Protein AF-A0A6H5HCY7-F1 (afdb_monomer)

Mean predicted aligned error: 10.31 Å

Radius of gyration: 19.43 Å; Cα contacts (8 Å, |Δi|>4): 44; chains: 1; bounding box: 45×58×36 Å

Nearest PDB structures (foldseek):
  1mqs-assembly1_A  TM=3.869E-01  e=3.895E+00  Saccharomyces cerevisiae
  2atc-assembly1_A  TM=3.223E-01  e=6.320E+00  Escherichia coli
  4ewl-assembly2_B  TM=2.516E-01  e=9.571E+00  Mycobacterium tuberculosis

InterPro domains:
  IPR007209 RNase L inhibitor RLI-like, possible metal-binding domain [PF04068] (23-56)
  IPR022968 16S/18S rRNA aminocarboxypropyltransferase Tsr3 [PTHR20426] (9-79)

Secondary structure (DSSP, 8-state):
-----------------PPPSS--EEE--S-S-TTT-HHHHHHHTTSSEEEPTT---SS----TT-SS---GGGHHHH-

Organism: NCBI:txid355587

Structure (mmCIF, N/CA/C/O backbone):
data_AF-A0A6H5HCY7-F1
#
_entry.id   AF-A0A6H5HCY7-F1
#
loop_
_atom_site.group_PDB
_atom_site.id
_atom_site.type_symbol
_atom_site.label_atom_id
_atom_site.label_alt_id
_atom_site.label_comp_id
_atom_site.label_asym_id
_atom_site.la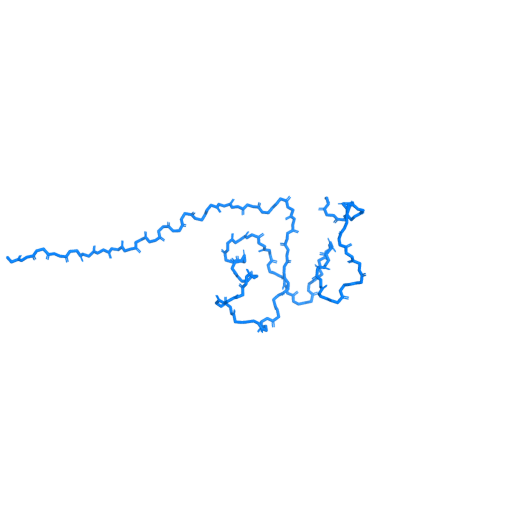bel_entity_id
_atom_site.label_seq_id
_atom_site.pdbx_PDB_ins_code
_atom_site.Cartn_x
_atom_site.Cartn_y
_atom_site.Cartn_z
_atom_site.occupancy
_atom_site.B_iso_or_equiv
_atom_site.auth_seq_id
_atom_site.auth_comp_id
_atom_site.auth_asym_id
_atom_site.auth_atom_id
_atom_site.pdbx_PDB_model_num
ATOM 1 N N . MET A 1 1 ? 25.648 47.931 22.309 1.00 42.81 1 MET A N 1
ATOM 2 C CA . MET A 1 1 ? 25.684 47.460 20.908 1.00 42.81 1 MET A CA 1
ATOM 3 C C . MET 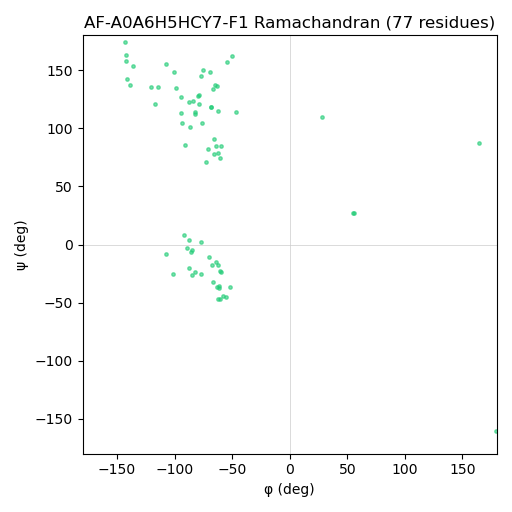A 1 1 ? 24.600 46.410 20.741 1.00 42.81 1 MET A C 1
ATOM 5 O O . MET A 1 1 ? 24.229 45.788 21.725 1.00 42.81 1 MET A O 1
ATOM 9 N N . SER A 1 2 ? 24.048 46.362 19.538 1.00 42.03 2 SER A N 1
ATOM 10 C CA . SER A 1 2 ? 22.732 45.877 19.121 1.00 42.03 2 SER A CA 1
ATOM 11 C C . SER A 1 2 ? 22.313 44.447 19.489 1.00 42.03 2 SER A C 1
ATOM 13 O O . SER A 1 2 ? 23.141 43.566 19.690 1.00 42.03 2 SER A O 1
ATOM 15 N N . LEU A 1 3 ? 20.983 44.285 19.504 1.00 47.25 3 LEU A N 1
ATOM 16 C CA . LEU A 1 3 ? 20.183 43.057 19.506 1.00 47.25 3 LEU A CA 1
ATOM 17 C C . LEU A 1 3 ? 20.594 42.051 18.413 1.00 47.25 3 LEU A C 1
ATOM 19 O O . LEU A 1 3 ? 21.113 42.457 17.373 1.00 47.25 3 LEU A O 1
ATOM 23 N N . GLY A 1 4 ? 20.178 40.789 18.574 1.00 39.53 4 GLY A N 1
ATOM 24 C CA . GLY A 1 4 ? 19.798 39.982 17.408 1.00 39.53 4 GLY A CA 1
ATOM 25 C C . GLY A 1 4 ? 19.704 38.474 17.633 1.00 39.53 4 GLY A C 1
ATOM 26 O O . GLY A 1 4 ? 20.678 37.771 17.401 1.00 39.53 4 GLY A O 1
ATOM 27 N N . GLU A 1 5 ? 18.525 38.017 18.064 1.00 43.72 5 GLU A N 1
ATOM 28 C CA . GLU A 1 5 ? 17.881 36.711 17.842 1.00 43.72 5 GLU A CA 1
ATOM 29 C C . GLU A 1 5 ? 18.742 35.456 17.592 1.00 43.72 5 GLU A C 1
ATOM 31 O O . GLU A 1 5 ? 19.196 35.181 16.484 1.00 43.72 5 GLU A O 1
ATOM 36 N N . SER A 1 6 ? 18.758 34.558 18.580 1.00 44.09 6 SER A N 1
ATOM 37 C CA . SER A 1 6 ? 18.743 33.119 18.293 1.00 44.09 6 SER A CA 1
ATOM 38 C C . SER A 1 6 ? 17.283 32.693 18.151 1.00 44.09 6 SER A C 1
ATOM 40 O O . SER A 1 6 ? 16.584 32.555 19.152 1.00 44.09 6 SER A O 1
ATOM 42 N N . ARG A 1 7 ? 16.805 32.541 16.912 1.00 50.28 7 ARG A N 1
ATOM 43 C CA . ARG A 1 7 ? 15.547 31.846 16.613 1.00 50.28 7 ARG A CA 1
ATOM 44 C C . ARG A 1 7 ? 15.830 30.344 16.576 1.00 50.28 7 ARG A C 1
ATOM 46 O O . ARG A 1 7 ? 16.520 29.905 15.658 1.00 50.28 7 ARG A O 1
ATOM 53 N N . PRO A 1 8 ? 15.327 29.535 17.517 1.00 47.09 8 PRO A N 1
ATOM 54 C CA . PRO A 1 8 ? 15.004 28.170 17.176 1.00 47.09 8 PRO A CA 1
ATOM 55 C C . PRO A 1 8 ? 13.699 28.246 16.381 1.00 47.09 8 PRO A C 1
ATOM 57 O O . PRO A 1 8 ? 12.638 28.507 16.947 1.00 47.09 8 PRO A O 1
ATOM 60 N N . ASP A 1 9 ? 13.786 28.087 15.062 1.00 45.47 9 ASP A N 1
ATOM 61 C CA . ASP A 1 9 ? 12.633 27.687 14.259 1.00 45.47 9 ASP A CA 1
ATOM 62 C C . ASP A 1 9 ? 12.273 26.253 14.688 1.00 45.47 9 ASP A C 1
ATOM 64 O O . ASP A 1 9 ? 12.661 25.263 14.070 1.00 45.47 9 ASP A O 1
ATOM 68 N N . ASP A 1 10 ? 11.599 26.153 15.834 1.00 46.06 10 ASP A N 1
ATOM 69 C CA . ASP A 1 10 ? 10.840 24.981 16.236 1.00 46.06 10 ASP A CA 1
ATOM 70 C C . ASP A 1 10 ? 9.612 24.957 15.319 1.00 46.06 10 ASP A C 1
ATOM 72 O O . ASP A 1 10 ? 8.542 25.475 15.642 1.00 46.06 10 ASP A O 1
ATOM 76 N N . GLU A 1 11 ? 9.796 24.427 14.104 1.00 49.28 11 GLU A N 1
ATOM 77 C CA . GLU A 1 11 ? 8.695 23.857 13.331 1.00 49.28 11 GLU A CA 1
ATOM 78 C C . GLU A 1 11 ? 8.164 22.671 14.147 1.00 49.28 11 GLU A C 1
ATOM 80 O O . GLU A 1 11 ? 8.482 21.504 13.901 1.00 49.28 11 GLU A O 1
ATOM 85 N N . SER A 1 12 ? 7.366 22.991 15.168 1.00 49.56 12 SER A N 1
ATOM 86 C CA . SER A 1 12 ? 6.355 22.104 15.715 1.00 49.56 12 SER A CA 1
ATOM 87 C C . SER A 1 12 ? 5.404 21.803 14.564 1.00 49.56 12 SER A C 1
ATOM 89 O O . SER A 1 12 ? 4.415 22.495 14.332 1.00 49.56 12 SER A O 1
ATOM 91 N N . ASP A 1 13 ? 5.776 20.804 13.767 1.00 51.12 13 ASP A N 1
ATOM 92 C CA . ASP A 1 13 ? 4.888 20.109 12.852 1.00 51.12 13 ASP A CA 1
ATOM 93 C C . ASP A 1 13 ? 3.854 19.435 13.762 1.00 51.12 13 ASP A C 1
ATOM 95 O O . ASP A 1 13 ? 4.027 18.301 14.222 1.00 51.12 13 ASP A O 1
ATOM 99 N N . ASP A 1 14 ? 2.822 20.201 14.125 1.00 51.56 14 ASP A N 1
ATOM 100 C CA . ASP A 1 14 ? 1.575 19.728 14.706 1.00 51.56 14 ASP A CA 1
ATOM 101 C C . ASP A 1 14 ? 0.939 18.783 13.681 1.00 51.56 14 ASP A C 1
ATOM 103 O O . ASP A 1 14 ? -0.006 19.112 12.958 1.00 51.56 14 ASP A O 1
ATOM 107 N N . VAL A 1 15 ? 1.515 17.583 13.573 1.00 57.78 15 VAL A N 1
ATOM 108 C CA . VAL A 1 15 ? 1.051 16.507 12.717 1.00 57.78 15 VAL A CA 1
ATOM 109 C C . VAL A 1 15 ? -0.293 16.069 13.263 1.00 57.78 15 VAL A C 1
ATOM 111 O O . VAL A 1 15 ? -0.400 15.209 14.140 1.00 57.78 15 VAL A O 1
ATOM 114 N N . VAL A 1 16 ? -1.350 16.689 12.744 1.00 57.66 16 VAL A N 1
ATOM 115 C CA . VAL A 1 16 ? -2.727 16.254 12.943 1.00 57.66 16 VAL A CA 1
ATOM 116 C C . VAL A 1 16 ? -2.731 14.748 12.703 1.00 57.66 16 VAL A C 1
ATOM 118 O O . VAL A 1 16 ? -2.399 14.289 11.607 1.00 57.66 16 VAL A O 1
ATOM 121 N N . SER A 1 17 ? -3.011 13.967 13.751 1.00 63.53 17 SER A N 1
ATOM 122 C CA . SER A 1 17 ? -2.975 12.503 13.702 1.00 63.53 17 SER A CA 1
ATOM 123 C C . SER A 1 17 ? -4.180 12.001 12.910 1.00 63.53 17 SER A C 1
ATOM 125 O O . SER A 1 17 ? -5.152 11.478 13.454 1.00 63.53 17 SER A O 1
ATOM 127 N N . VAL A 1 18 ? -4.150 12.227 11.601 1.00 72.56 18 VAL A N 1
ATOM 128 C CA . VAL A 1 18 ? -5.135 11.706 10.670 1.00 72.56 18 VAL A CA 1
ATOM 129 C C . VAL A 1 18 ? -4.918 10.198 10.640 1.00 72.56 18 VAL A C 1
ATOM 131 O O . VAL A 1 18 ? -3.838 9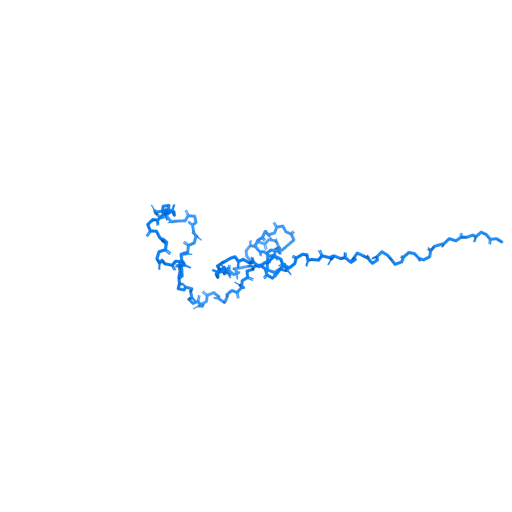.714 10.309 1.00 72.56 18 VAL A O 1
ATOM 134 N N . LYS A 1 19 ? -5.935 9.444 11.050 1.00 76.81 19 LYS A N 1
ATOM 135 C CA . LYS A 1 19 ? -5.951 7.987 10.922 1.00 76.81 19 LYS A CA 1
ATOM 136 C C . LYS A 1 19 ? -6.754 7.630 9.685 1.00 76.81 19 LYS A C 1
ATOM 138 O O . LYS A 1 19 ? -7.833 8.177 9.470 1.00 76.81 19 LYS A O 1
ATOM 143 N N . ALA A 1 20 ? -6.230 6.712 8.879 1.00 83.56 20 ALA A N 1
ATOM 144 C CA . ALA A 1 20 ? -7.000 6.159 7.778 1.00 83.56 20 ALA A CA 1
ATOM 145 C C . ALA A 1 20 ? -8.224 5.403 8.341 1.00 83.56 20 ALA A C 1
ATOM 147 O O . ALA A 1 20 ? -8.071 4.664 9.317 1.00 83.56 20 ALA A O 1
ATOM 148 N N . PRO A 1 21 ? -9.424 5.570 7.754 1.00 87.12 21 PRO A N 1
ATOM 149 C CA . PRO A 1 21 ? -10.645 4.920 8.239 1.00 87.12 21 PRO A CA 1
ATOM 150 C C . PRO A 1 21 ? -10.670 3.402 7.997 1.00 87.12 21 PRO A C 1
ATOM 152 O O . PRO A 1 21 ? -11.519 2.714 8.547 1.00 87.12 21 PRO A O 1
ATOM 155 N N . PHE A 1 22 ? -9.737 2.879 7.200 1.00 88.56 22 PHE A N 1
ATOM 156 C CA . PHE A 1 22 ? -9.559 1.457 6.913 1.00 88.56 22 PHE A CA 1
ATOM 157 C C . PHE A 1 22 ? -8.061 1.118 6.829 1.00 88.56 22 PHE A C 1
ATOM 159 O O . PHE A 1 22 ? -7.229 2.025 6.698 1.00 88.56 22 PHE A O 1
ATOM 166 N N . PRO A 1 23 ? -7.670 -0.168 6.909 1.00 89.94 23 PRO A N 1
ATOM 167 C CA . PRO A 1 23 ? -6.274 -0.567 6.780 1.00 89.94 23 PRO A CA 1
ATOM 168 C C . PRO A 1 23 ? -5.719 -0.213 5.397 1.00 89.94 23 PRO A C 1
ATOM 170 O O . PRO A 1 23 ? -6.119 -0.785 4.387 1.00 89.94 23 PRO A O 1
ATOM 173 N N . VAL A 1 24 ? -4.744 0.695 5.352 1.00 93.38 24 VAL A N 1
ATOM 174 C CA . VAL A 1 24 ? -4.037 1.052 4.116 1.00 93.38 24 VAL A CA 1
ATOM 175 C C . VAL A 1 24 ? -2.583 0.629 4.214 1.00 93.38 24 VAL A C 1
ATOM 177 O O . VAL A 1 24 ? -1.913 0.844 5.231 1.00 93.38 24 VAL A O 1
ATOM 180 N N . ALA A 1 25 ? -2.084 0.024 3.143 1.00 94.50 25 ALA A N 1
ATOM 181 C CA . ALA A 1 25 ? -0.722 -0.459 3.080 1.00 94.50 25 ALA A CA 1
ATOM 182 C C . ALA A 1 25 ? -0.096 -0.246 1.696 1.00 94.50 25 ALA A C 1
ATOM 184 O O . ALA A 1 25 ? -0.792 -0.090 0.697 1.00 94.50 25 ALA A O 1
ATOM 185 N N . MET A 1 26 ? 1.233 -0.230 1.653 1.00 94.81 26 MET A N 1
ATOM 186 C CA . MET A 1 26 ? 2.031 0.028 0.454 1.00 94.81 26 MET A CA 1
ATOM 187 C C . MET A 1 26 ? 3.220 -0.927 0.406 1.00 94.81 26 MET A C 1
ATOM 189 O O . MET A 1 26 ? 3.912 -1.096 1.408 1.00 94.81 26 MET A O 1
ATOM 193 N N . TRP A 1 27 ? 3.521 -1.479 -0.768 1.00 93.50 27 TRP A N 1
ATOM 194 C CA . TRP A 1 27 ? 4.816 -2.110 -1.026 1.00 93.50 27 TRP A CA 1
ATOM 195 C C . TRP A 1 27 ? 5.809 -1.063 -1.521 1.00 93.50 27 TRP A C 1
ATOM 197 O O . TRP A 1 27 ? 5.574 -0.403 -2.532 1.00 93.50 27 TRP A O 1
ATOM 207 N N . ASP A 1 28 ? 6.927 -0.920 -0.813 1.00 90.19 28 ASP A N 1
ATOM 208 C CA . ASP A 1 28 ? 8.004 -0.024 -1.223 1.00 90.19 28 ASP A CA 1
ATOM 209 C C . ASP A 1 28 ? 9.058 -0.782 -2.040 1.00 90.19 28 ASP A C 1
ATOM 211 O O . ASP A 1 28 ? 9.872 -1.535 -1.499 1.00 90.19 28 ASP A O 1
ATOM 215 N N . PHE A 1 29 ? 9.042 -0.564 -3.356 1.00 88.56 29 PHE A N 1
ATOM 216 C CA . PHE A 1 29 ? 10.038 -1.100 -4.288 1.00 88.56 29 PHE A CA 1
ATOM 217 C C . PHE A 1 29 ? 11.295 -0.225 -4.392 1.00 88.56 29 PHE A C 1
ATOM 219 O O . PHE A 1 29 ? 12.241 -0.611 -5.068 1.00 88.56 29 PHE A O 1
ATOM 226 N N . LYS A 1 30 ? 11.334 0.949 -3.743 1.00 87.25 30 LYS A N 1
ATOM 227 C CA . LYS A 1 30 ? 12.451 1.912 -3.804 1.00 87.25 30 LYS A CA 1
ATOM 228 C C . LYS A 1 30 ? 12.827 2.364 -5.223 1.00 87.25 30 LYS A C 1
ATOM 230 O O . LYS A 1 30 ? 13.962 2.750 -5.473 1.00 87.25 30 LYS A O 1
ATOM 235 N N . HIS A 1 31 ? 11.869 2.343 -6.147 1.00 88.62 31 HIS A N 1
ATOM 236 C CA . HIS A 1 31 ? 12.052 2.826 -7.521 1.00 88.62 31 HIS A CA 1
ATOM 237 C C . HIS A 1 31 ? 11.735 4.328 -7.679 1.00 88.62 31 HIS A C 1
ATOM 239 O O . HIS A 1 31 ? 11.871 4.869 -8.772 1.00 88.62 31 HIS A O 1
ATOM 245 N N . CYS A 1 32 ? 11.286 5.004 -6.612 1.00 88.69 32 CYS A N 1
ATOM 246 C CA . CYS A 1 32 ? 10.999 6.441 -6.602 1.00 88.69 32 CYS A CA 1
ATOM 247 C C . CYS A 1 32 ? 12.055 7.223 -5.808 1.00 88.69 32 CYS A C 1
ATOM 249 O O . CYS A 1 32 ? 12.658 6.700 -4.871 1.00 88.69 32 CYS A O 1
ATOM 251 N N . ASP A 1 33 ? 12.213 8.511 -6.124 1.00 91.56 33 ASP A N 1
ATOM 252 C CA . ASP A 1 33 ? 12.927 9.449 -5.254 1.00 91.56 33 ASP A CA 1
ATOM 253 C C . ASP A 1 33 ? 12.110 9.672 -3.963 1.00 91.56 33 ASP A C 1
ATOM 255 O O . ASP A 1 33 ? 10.994 10.204 -4.032 1.00 91.56 33 ASP A O 1
ATOM 259 N N . PRO A 1 34 ? 12.636 9.326 -2.772 1.00 88.94 34 PRO A N 1
ATOM 260 C CA . PRO A 1 34 ? 11.901 9.433 -1.515 1.00 88.94 34 PRO A CA 1
ATOM 261 C C . PRO A 1 34 ? 11.455 10.864 -1.182 1.00 88.94 34 PRO A C 1
ATOM 263 O O . PRO A 1 34 ? 10.499 11.030 -0.420 1.00 88.94 34 PRO A O 1
ATOM 266 N N . LYS A 1 35 ? 12.098 11.904 -1.729 1.00 89.69 35 LYS A N 1
ATOM 267 C CA . LYS A 1 35 ? 11.703 13.303 -1.493 1.00 89.69 35 LYS A CA 1
ATOM 268 C C . LYS A 1 35 ? 10.467 13.717 -2.293 1.00 89.69 35 LYS A C 1
ATOM 270 O O . LYS A 1 35 ? 9.746 14.607 -1.858 1.00 89.69 35 LYS A O 1
ATOM 275 N N . ARG A 1 36 ? 10.197 13.057 -3.423 1.00 93.38 36 ARG A N 1
ATOM 276 C CA . ARG A 1 36 ? 9.075 13.373 -4.333 1.00 93.38 36 ARG A CA 1
ATOM 277 C C . ARG A 1 36 ? 7.945 12.342 -4.288 1.00 93.38 36 ARG A C 1
ATOM 279 O O . ARG A 1 36 ? 6.889 12.545 -4.875 1.00 93.38 36 ARG A O 1
ATOM 286 N N . CYS A 1 37 ? 8.161 11.232 -3.592 1.00 92.88 37 CYS A N 1
ATOM 287 C CA . CYS A 1 37 ? 7.244 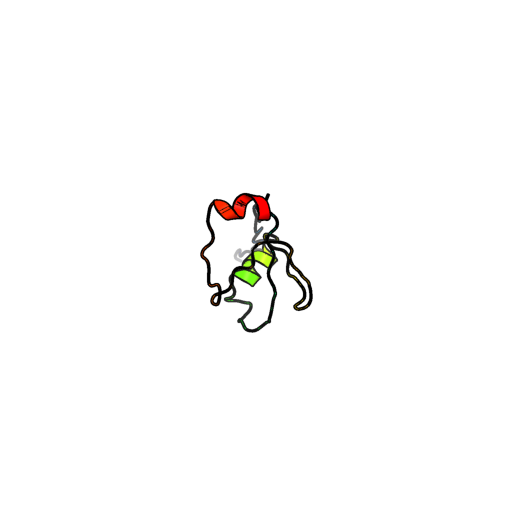10.103 -3.548 1.00 92.88 37 CYS A CA 1
ATOM 288 C C . CYS A 1 37 ? 6.116 10.335 -2.527 1.00 92.88 37 CYS A C 1
ATOM 290 O O . CYS A 1 37 ? 6.353 10.373 -1.317 1.00 92.88 37 CYS A O 1
ATOM 292 N N . THR A 1 38 ? 4.874 10.448 -3.003 1.00 92.44 38 THR A N 1
ATOM 293 C CA . THR A 1 38 ? 3.682 10.637 -2.152 1.00 92.44 38 THR A CA 1
ATOM 294 C C . THR A 1 38 ? 3.463 9.469 -1.193 1.00 92.44 38 THR A C 1
ATOM 296 O O . THR A 1 38 ? 3.129 9.693 -0.033 1.00 92.44 38 THR A O 1
ATOM 299 N N . GLY A 1 39 ? 3.755 8.235 -1.617 1.00 92.62 39 GLY A N 1
ATOM 300 C CA . GLY A 1 39 ? 3.726 7.061 -0.740 1.00 92.62 39 GLY A CA 1
ATOM 301 C C . GLY A 1 39 ? 4.668 7.200 0.462 1.00 92.62 39 GLY A C 1
ATOM 302 O O . GLY A 1 39 ? 4.266 6.980 1.602 1.00 92.62 39 GLY A O 1
ATOM 303 N N . LYS A 1 40 ? 5.900 7.683 0.246 1.00 92.56 40 LYS A N 1
ATOM 304 C CA . LYS A 1 40 ? 6.842 7.968 1.342 1.00 92.56 40 LYS A CA 1
ATOM 305 C C . LYS A 1 40 ? 6.392 9.113 2.239 1.00 92.56 40 LYS A C 1
ATOM 307 O O . LYS A 1 40 ? 6.657 9.077 3.436 1.00 92.56 40 LYS A O 1
ATOM 312 N N . LYS A 1 41 ? 5.692 10.110 1.694 1.00 91.75 41 LYS A N 1
ATOM 313 C CA . LYS A 1 41 ? 5.073 11.165 2.506 1.00 91.75 41 LYS A CA 1
ATOM 314 C C . LYS A 1 41 ? 4.011 10.580 3.447 1.00 91.75 41 LYS A C 1
ATOM 316 O O . LYS A 1 41 ? 4.060 10.851 4.641 1.00 91.75 41 LYS A O 1
ATOM 321 N N . LEU A 1 42 ? 3.124 9.723 2.939 1.00 91.94 42 LEU A N 1
ATOM 322 C CA . LEU A 1 42 ? 2.089 9.058 3.741 1.00 91.94 42 LEU A CA 1
ATOM 323 C C . LEU A 1 42 ? 2.673 8.137 4.827 1.00 91.94 42 LEU A C 1
ATOM 325 O O . LEU A 1 42 ? 2.139 8.088 5.934 1.00 91.94 42 LEU A O 1
ATOM 329 N N . GLU A 1 43 ? 3.779 7.441 4.540 1.00 91.06 43 GLU A N 1
ATOM 330 C CA . GLU A 1 43 ? 4.508 6.635 5.533 1.00 91.06 43 GLU A CA 1
ATOM 331 C C . GLU A 1 43 ? 5.029 7.503 6.692 1.00 91.06 43 GLU A C 1
ATOM 333 O O . GLU A 1 43 ? 4.817 7.157 7.854 1.00 91.06 43 GLU A O 1
ATOM 338 N N . ARG A 1 44 ? 5.654 8.657 6.401 1.00 90.31 44 ARG A N 1
ATOM 339 C CA . ARG A 1 44 ? 6.138 9.592 7.441 1.00 90.31 44 ARG A CA 1
ATOM 340 C C . ARG A 1 44 ? 5.003 10.123 8.312 1.00 90.31 44 ARG A C 1
ATOM 342 O O . ARG A 1 44 ? 5.169 10.239 9.520 1.00 90.31 44 ARG A O 1
ATOM 349 N N . MET A 1 4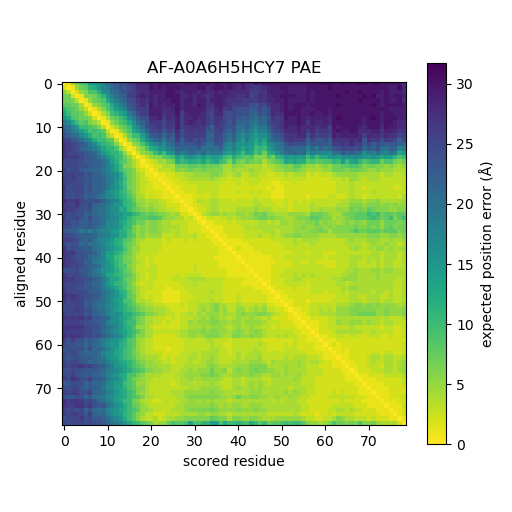5 ? 3.845 10.375 7.704 1.00 89.88 45 MET A N 1
ATOM 350 C CA . MET A 1 45 ? 2.631 10.820 8.397 1.00 89.88 45 MET A CA 1
ATOM 351 C C . MET A 1 45 ? 1.903 9.683 9.139 1.00 89.88 45 MET A C 1
ATOM 353 O O . MET A 1 45 ? 0.843 9.916 9.709 1.00 89.88 45 MET A O 1
ATOM 357 N N . LYS A 1 46 ? 2.436 8.449 9.135 1.00 87.56 46 LYS A N 1
ATOM 358 C CA . LYS A 1 46 ? 1.825 7.252 9.751 1.00 87.56 46 LYS A CA 1
ATOM 359 C C . LYS A 1 46 ? 0.398 6.955 9.259 1.00 87.56 46 LYS A C 1
ATOM 361 O O . LYS A 1 46 ? -0.378 6.307 9.959 1.00 87.56 46 LYS A O 1
ATOM 366 N N . LEU A 1 47 ? 0.072 7.382 8.038 1.00 90.62 47 LEU A N 1
ATOM 367 C CA . LEU A 1 47 ? -1.233 7.166 7.405 1.00 90.62 47 LEU A CA 1
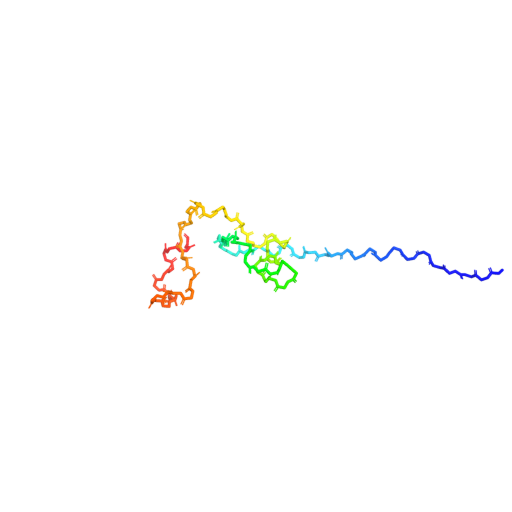ATOM 368 C C . LEU A 1 47 ? -1.366 5.785 6.759 1.00 90.62 47 LEU A C 1
ATOM 370 O O . LEU A 1 47 ? -2.475 5.292 6.570 1.00 90.62 47 LEU A O 1
ATOM 374 N N . ILE A 1 48 ? -0.237 5.167 6.409 1.00 92.50 48 ILE A N 1
ATOM 375 C CA . ILE A 1 48 ? -0.178 3.870 5.733 1.00 92.50 48 ILE A CA 1
ATOM 376 C C . ILE A 1 48 ? 0.894 2.983 6.361 1.00 92.50 48 ILE A C 1
ATOM 378 O O . ILE A 1 48 ? 1.891 3.468 6.899 1.00 92.50 48 ILE A O 1
ATOM 382 N N . ARG A 1 49 ? 0.715 1.666 6.252 1.00 91.94 49 ARG A N 1
ATOM 383 C CA . ARG A 1 49 ? 1.716 0.679 6.668 1.00 91.94 49 ARG A CA 1
ATOM 384 C C . ARG A 1 49 ? 2.587 0.261 5.484 1.00 91.94 49 ARG A C 1
ATOM 386 O O . ARG A 1 49 ? 2.075 -0.226 4.479 1.00 91.94 49 ARG A O 1
ATOM 393 N N . THR A 1 50 ? 3.903 0.355 5.621 1.00 93.12 50 THR A N 1
ATOM 394 C CA . THR A 1 50 ? 4.819 -0.193 4.613 1.00 93.12 50 THR A CA 1
ATOM 395 C C . THR A 1 50 ? 4.969 -1.701 4.783 1.00 93.12 50 THR A C 1
ATOM 397 O O . THR A 1 50 ? 5.256 -2.198 5.873 1.00 93.12 50 THR A O 1
ATOM 400 N N . LEU A 1 51 ? 4.763 -2.436 3.696 1.00 93.81 51 LEU A N 1
ATOM 401 C CA . LEU A 1 51 ? 4.874 -3.886 3.619 1.00 93.81 51 LEU A CA 1
ATOM 402 C C . LEU A 1 51 ? 6.206 -4.282 2.990 1.00 93.81 51 LEU A C 1
ATOM 404 O O . LEU A 1 51 ? 6.723 -3.617 2.089 1.00 93.81 51 LEU A O 1
ATOM 408 N N . LYS A 1 52 ? 6.740 -5.428 3.417 1.00 91.44 52 LYS A N 1
ATOM 409 C CA . LYS A 1 52 ? 7.848 -6.078 2.702 1.00 91.44 52 LYS A CA 1
ATOM 410 C C . LYS A 1 52 ? 7.334 -6.609 1.360 1.00 91.44 52 LYS A C 1
ATOM 412 O O . LYS A 1 52 ? 6.207 -7.080 1.290 1.00 91.44 52 LYS A O 1
ATOM 417 N N . ILE A 1 53 ? 8.171 -6.639 0.320 1.00 89.75 53 ILE A N 1
ATOM 418 C CA . ILE A 1 53 ? 7.783 -7.075 -1.044 1.00 89.75 53 ILE A CA 1
ATOM 419 C C . ILE A 1 53 ? 7.087 -8.451 -1.064 1.00 89.75 53 ILE A C 1
ATOM 421 O O . ILE A 1 53 ? 6.149 -8.665 -1.819 1.00 89.75 53 ILE A O 1
ATOM 425 N N . LYS A 1 54 ? 7.509 -9.388 -0.206 1.00 91.31 54 LYS A N 1
ATOM 426 C CA . LYS A 1 54 ? 6.927 -10.742 -0.123 1.00 91.31 54 LYS A CA 1
ATOM 427 C C . LYS A 1 54 ? 5.697 -10.845 0.788 1.00 91.31 54 LYS A C 1
ATOM 429 O O . LYS A 1 54 ? 5.104 -11.914 0.899 1.00 91.31 54 LYS A O 1
ATOM 434 N N . GLN A 1 55 ? 5.350 -9.776 1.498 1.00 94.12 55 GLN A N 1
ATOM 435 C CA . GLN A 1 55 ? 4.240 -9.773 2.438 1.00 94.12 55 GLN A CA 1
ATOM 436 C C . GLN A 1 55 ? 2.924 -9.641 1.676 1.00 94.12 55 GLN A C 1
ATOM 438 O O . GLN A 1 55 ? 2.760 -8.738 0.858 1.00 94.12 55 GLN A O 1
ATOM 443 N N . LYS A 1 56 ? 1.984 -10.540 1.968 1.00 92.12 56 LYS A N 1
ATOM 444 C CA . LYS A 1 56 ? 0.636 -10.490 1.405 1.00 92.12 56 LYS A CA 1
ATOM 445 C C . LYS A 1 56 ? -0.193 -9.418 2.110 1.00 92.12 56 LYS A C 1
ATOM 447 O O . LYS A 1 56 ? -0.066 -9.221 3.320 1.00 92.12 56 LYS A O 1
ATOM 452 N N . PHE A 1 57 ? -1.063 -8.774 1.345 1.00 93.31 57 PHE A N 1
ATOM 453 C CA . PHE A 1 57 ? -2.119 -7.906 1.844 1.00 93.31 57 PHE A CA 1
ATOM 454 C C . PHE A 1 57 ? -3.451 -8.527 1.430 1.00 93.31 57 PHE A C 1
ATOM 456 O O . PHE A 1 57 ? -3.666 -8.776 0.246 1.00 93.31 57 PHE A O 1
ATOM 463 N N . HIS A 1 58 ? -4.299 -8.840 2.406 1.00 90.69 58 HIS A N 1
ATOM 464 C CA . HIS A 1 58 ? -5.612 -9.433 2.165 1.00 90.69 58 HIS A CA 1
ATOM 465 C C . HIS A 1 58 ? -6.617 -8.291 2.021 1.00 90.69 58 HIS A C 1
ATOM 467 O O . HIS A 1 58 ? -7.181 -7.837 3.007 1.00 90.69 58 HIS A O 1
ATOM 473 N N . GLY A 1 59 ? -6.735 -7.769 0.805 1.00 92.88 59 GLY A N 1
ATOM 474 C CA . GLY A 1 59 ? -7.597 -6.641 0.479 1.00 92.88 59 GLY A CA 1
ATOM 475 C C . GLY A 1 59 ? -7.477 -6.293 -1.001 1.00 92.88 59 GLY A C 1
ATOM 476 O O . GLY A 1 59 ? -7.001 -7.098 -1.805 1.00 92.88 59 GLY A O 1
ATOM 477 N N . ILE A 1 60 ? -7.863 -5.075 -1.362 1.00 94.00 60 ILE A N 1
ATOM 478 C CA . ILE A 1 60 ? -7.794 -4.604 -2.747 1.00 94.00 60 ILE A CA 1
ATOM 479 C C . ILE A 1 60 ? -6.385 -4.086 -3.049 1.00 94.00 60 ILE A C 1
ATOM 481 O O . ILE A 1 60 ? -5.888 -3.172 -2.390 1.00 94.00 60 ILE A O 1
ATOM 485 N N . ALA A 1 61 ? -5.742 -4.645 -4.074 1.00 94.25 61 ALA A N 1
ATOM 486 C CA . ALA A 1 61 ? -4.457 -4.165 -4.567 1.00 94.25 61 ALA A CA 1
ATOM 487 C C . ALA A 1 61 ? -4.664 -3.197 -5.737 1.00 94.25 61 ALA A C 1
ATOM 489 O O . ALA A 1 61 ? -5.087 -3.594 -6.823 1.00 94.25 61 ALA A O 1
ATOM 490 N N . LEU A 1 62 ? -4.327 -1.925 -5.527 1.00 93.44 62 LEU A N 1
ATOM 491 C CA . LEU A 1 62 ? -4.326 -0.931 -6.596 1.00 93.44 62 LEU A CA 1
ATOM 492 C C . LEU A 1 62 ? -3.058 -1.090 -7.438 1.00 93.44 62 LEU A C 1
ATOM 494 O O . LEU A 1 62 ? -1.942 -0.986 -6.931 1.00 93.44 62 LEU A O 1
ATOM 498 N N . THR A 1 63 ? -3.228 -1.341 -8.733 1.00 92.00 63 THR A N 1
ATOM 499 C CA . THR A 1 63 ? -2.128 -1.482 -9.690 1.00 92.00 63 THR A CA 1
ATOM 500 C C . THR A 1 63 ? -2.506 -0.829 -11.017 1.00 92.00 63 THR A C 1
ATOM 502 O O . THR A 1 63 ? -3.654 -0.960 -11.445 1.00 92.00 63 THR A O 1
ATOM 505 N N . PRO A 1 64 ? -1.562 -0.163 -11.710 1.00 92.00 64 PRO A N 1
ATOM 506 C CA . PRO A 1 64 ? -1.808 0.359 -13.055 1.00 92.00 64 PRO A CA 1
ATOM 507 C C . PRO A 1 64 ? -2.128 -0.745 -14.074 1.00 92.00 64 PRO A C 1
ATOM 509 O O . PRO A 1 64 ? -2.667 -0.457 -15.134 1.00 92.00 64 PRO A O 1
ATOM 512 N N . MET A 1 65 ? -1.813 -2.005 -13.760 1.00 94.75 65 MET A N 1
ATOM 513 C CA . MET A 1 65 ? -2.138 -3.170 -14.590 1.00 94.75 65 MET A CA 1
ATOM 514 C C . MET A 1 65 ? -3.491 -3.811 -14.226 1.00 94.75 65 MET A C 1
ATOM 516 O O . MET A 1 65 ? -3.799 -4.909 -14.688 1.00 94.75 65 MET A O 1
ATOM 520 N N . GLY A 1 66 ? -4.277 -3.180 -13.350 1.00 93.88 66 GLY A N 1
ATOM 521 C CA . GLY A 1 66 ? -5.568 -3.695 -12.905 1.00 93.88 66 GLY A CA 1
ATOM 522 C C . GLY A 1 66 ? -6.582 -3.720 -14.046 1.00 93.88 66 GLY A C 1
ATOM 523 O O . GLY A 1 66 ? -6.726 -2.747 -14.776 1.00 93.88 66 GLY A O 1
ATOM 524 N N . GLN A 1 67 ? -7.299 -4.836 -14.193 1.00 95.31 67 GLN A N 1
ATOM 525 C CA . GLN A 1 67 ? -8.305 -5.005 -15.253 1.00 95.31 67 GLN A CA 1
ATOM 526 C C . GLN A 1 67 ? -9.694 -4.494 -14.859 1.00 95.31 67 GLN A C 1
ATOM 528 O O . GLN A 1 67 ? -10.536 -4.261 -15.721 1.00 95.31 67 GLN A O 1
ATOM 533 N N . LYS A 1 68 ? -9.955 -4.364 -13.556 1.00 94.94 68 LYS A N 1
ATOM 534 C CA . LYS A 1 68 ? -11.243 -3.940 -13.006 1.00 94.94 68 LYS A CA 1
ATOM 535 C C . LYS A 1 68 ? -11.042 -2.681 -12.178 1.00 94.94 68 LYS A C 1
ATOM 537 O O . LYS A 1 68 ? -10.097 -2.602 -11.393 1.00 94.94 68 LYS A O 1
ATOM 542 N N . CYS A 1 69 ? -11.928 -1.710 -12.362 1.00 95.31 69 CYS A N 1
ATOM 543 C CA . CYS A 1 69 ? -11.990 -0.532 -11.509 1.00 95.31 69 CYS A CA 1
ATOM 544 C C . CYS A 1 69 ? -12.635 -0.887 -10.168 1.00 95.31 69 CYS A C 1
ATOM 546 O O . CYS A 1 69 ? -13.499 -1.760 -10.108 1.00 95.31 69 CYS A O 1
ATOM 548 N N . VAL A 1 70 ? -12.234 -0.172 -9.117 1.00 94.75 70 VAL A N 1
ATOM 549 C CA . VAL A 1 70 ? -12.870 -0.273 -7.799 1.00 94.75 70 VAL A CA 1
ATOM 550 C C . VAL A 1 70 ? -14.310 0.228 -7.890 1.00 94.75 70 VAL A C 1
ATOM 552 O O . VAL A 1 70 ? -14.579 1.249 -8.527 1.00 94.75 70 VAL A O 1
ATOM 555 N N . SER A 1 71 ? -15.228 -0.483 -7.248 1.00 95.88 71 SER A N 1
ATOM 556 C CA . SER A 1 71 ? -16.656 -0.178 -7.235 1.00 95.88 71 SER A CA 1
ATOM 557 C C . SER A 1 71 ? -17.284 -0.478 -5.871 1.00 95.88 71 SER A C 1
ATOM 559 O O . SER A 1 71 ? -16.658 -1.060 -4.988 1.00 95.88 71 SER A O 1
ATOM 561 N N . GLN A 1 72 ? -18.560 -0.122 -5.701 1.00 95.31 72 GLN A N 1
ATOM 562 C CA . GLN A 1 72 ? -19.314 -0.436 -4.481 1.00 95.31 72 GLN A CA 1
ATOM 563 C C . GLN A 1 72 ? -19.397 -1.952 -4.206 1.00 95.31 72 GLN A C 1
ATOM 565 O O . GLN A 1 72 ? -19.578 -2.342 -3.057 1.00 95.31 72 GLN A O 1
ATOM 570 N N . ALA A 1 73 ? -19.245 -2.798 -5.233 1.00 95.12 73 ALA A N 1
ATOM 571 C CA . ALA A 1 73 ? -19.265 -4.254 -5.091 1.00 95.12 73 ALA A CA 1
ATOM 572 C C . ALA A 1 73 ? -18.058 -4.807 -4.313 1.00 95.12 73 ALA A C 1
ATOM 574 O O . ALA A 1 73 ? -18.116 -5.928 -3.823 1.00 95.12 73 ALA A O 1
ATOM 575 N N . ASP A 1 74 ? -16.981 -4.029 -4.169 1.00 94.31 74 ASP A N 1
ATOM 576 C CA . ASP A 1 74 ? -15.781 -4.447 -3.440 1.00 94.31 74 ASP A CA 1
ATOM 577 C C . ASP A 1 74 ? -15.865 -4.149 -1.931 1.00 94.31 74 ASP A C 1
ATOM 579 O O . ASP A 1 74 ? -14.897 -4.363 -1.20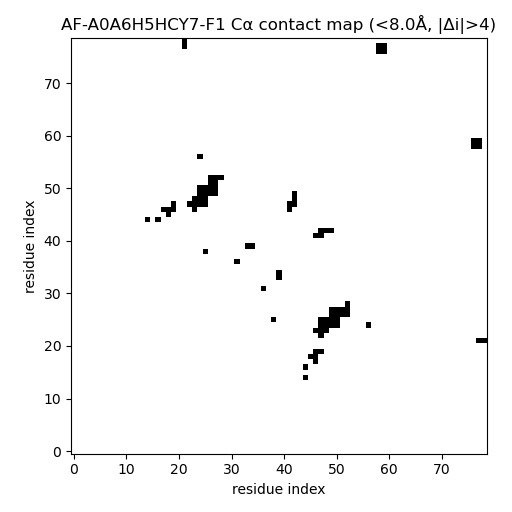0 1.00 94.31 74 ASP A O 1
ATOM 583 N N . ARG A 1 75 ? -17.007 -3.635 -1.451 1.00 92.44 75 ARG A N 1
ATOM 584 C CA . ARG A 1 75 ? -17.199 -3.197 -0.062 1.00 92.44 75 ARG A CA 1
ATOM 585 C C . ARG A 1 75 ? -16.873 -4.295 0.951 1.00 92.44 75 ARG A C 1
ATOM 587 O O . ARG A 1 75 ? -16.113 -4.036 1.878 1.00 92.44 75 ARG A O 1
ATOM 594 N N . ASP A 1 76 ? -17.351 -5.510 0.707 1.00 93.50 76 ASP A N 1
ATOM 595 C CA . ASP A 1 76 ? -17.171 -6.662 1.602 1.00 93.50 76 ASP A CA 1
ATOM 596 C C . ASP A 1 76 ? -15.697 -7.092 1.7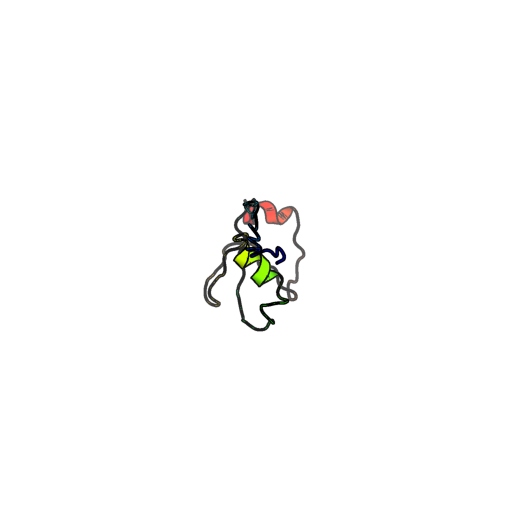51 1.00 93.50 76 ASP A C 1
ATOM 598 O O . ASP A 1 76 ? -15.354 -7.854 2.649 1.00 93.50 76 ASP A O 1
ATOM 602 N N . ILE A 1 77 ? -14.807 -6.629 0.862 1.00 92.12 77 ILE A N 1
ATOM 603 C CA . ILE A 1 77 ? -13.365 -6.921 0.902 1.00 92.12 77 ILE A CA 1
ATOM 604 C C . ILE A 1 77 ? -12.624 -5.938 1.828 1.00 92.12 77 ILE A C 1
ATOM 606 O O . ILE A 1 77 ? -11.532 -6.250 2.305 1.00 92.12 77 ILE A O 1
ATOM 610 N N . VAL A 1 78 ? -13.168 -4.732 2.023 1.00 88.88 78 VAL A N 1
ATOM 611 C CA . VAL A 1 78 ? -12.511 -3.619 2.736 1.00 88.88 78 VAL A CA 1
ATOM 612 C C . VAL A 1 78 ? -13.026 -3.452 4.168 1.00 88.88 78 VAL A 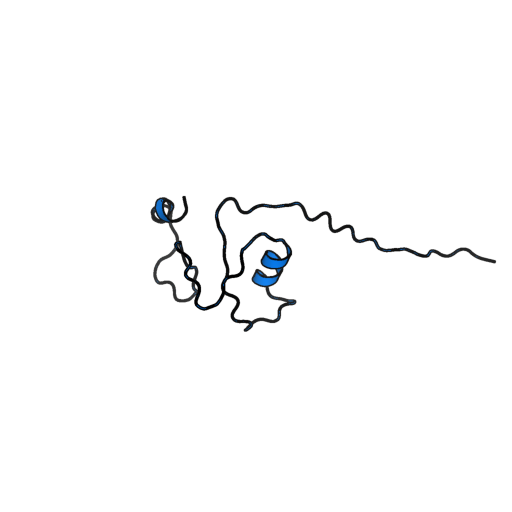C 1
ATOM 614 O O . VAL A 1 78 ? -12.297 -2.894 4.991 1.00 88.88 78 VAL A O 1
ATOM 617 N N . GLU A 1 79 ? -14.260 -3.888 4.437 1.00 84.44 79 GLU A N 1
ATOM 618 C CA . GLU A 1 79 ? -14.945 -3.758 5.736 1.00 84.44 79 GLU A CA 1
ATOM 619 C C . GLU A 1 79 ? -14.328 -4.627 6.850 1.00 84.44 79 GLU A C 1
ATOM 621 O O . GLU A 1 79 ? -13.791 -5.723 6.561 1.00 84.44 79 GLU A O 1
#

pLDDT: mean 82.12, std 18.06, range [39.53, 95.88]

Foldseek 3Di:
DDDDDPDPPPPPVPLPLDEDPFAAEDECPVPDDLVPDVVNVCVVSVRHHYDYPPDDDQADDDDPPDPDDDDPVRVVSTD

Sequence (79 aa):
MSLGESRPDDESDDVVSVKAPFPVAMWDFKHCDPKRCTGKKLERMKLIRTLKIKQKFHGIALTPMGQKCVSQADRDIVE

Solvent-accessible surface area (backbone atoms only — not comparable to full-atom values): 5646 Å² total; per-residue (Å²): 134,82,87,82,81,87,76,79,84,73,78,76,75,78,68,74,83,59,69,58,96,52,98,45,70,43,70,73,82,79,85,61,60,70,92,77,32,66,70,52,51,35,43,76,64,63,41,35,44,80,40,57,85,88,58,86,73,94,54,88,81,90,53,98,84,57,92,68,82,92,54,82,87,51,47,84,57,68,109